Protein AF-A0A9E7THX6-F1 (afdb_monomer_lite)

Sequence (116 aa):
MVISEVPCPKCGKTGLYVETPSDNEVWVKCHECDLFIGMSDEDWHRIHNSPNLHEKIAKLYRTEYPGSVSGRSCRACKSEKDDLIFGICKSCLYKFLIVILVIMVIGSYAIWMAVL

Radius of gyration: 22.23 Å; chains: 1; bounding box: 52×25×64 Å

pLDDT: mean 79.93, std 9.94, range [52.88, 95.75]

Structure (mmCIF, N/CA/C/O backbone):
data_AF-A0A9E7THX6-F1
#
_entry.id   AF-A0A9E7THX6-F1
#
loop_
_atom_site.group_PDB
_atom_site.id
_atom_site.type_symbol
_atom_site.label_atom_id
_atom_site.label_alt_id
_atom_site.label_comp_id
_atom_site.label_asym_id
_atom_site.label_entity_id
_atom_site.label_seq_id
_atom_site.pdbx_PDB_ins_code
_atom_site.Cartn_x
_atom_site.Cartn_y
_atom_site.Cartn_z
_atom_site.occupancy
_atom_site.B_iso_or_equiv
_atom_site.auth_seq_id
_atom_site.auth_comp_id
_atom_site.auth_asym_id
_atom_site.auth_atom_id
_atom_site.pdbx_PDB_model_num
ATOM 1 N N . MET A 1 1 ? -22.470 -3.252 7.643 1.00 68.94 1 MET A N 1
ATOM 2 C CA . MET A 1 1 ? -22.824 -1.810 7.749 1.00 68.94 1 MET A CA 1
ATOM 3 C C . MET A 1 1 ? -21.877 -1.005 6.864 1.00 68.94 1 MET A C 1
ATOM 5 O O . MET A 1 1 ? -20.690 -1.283 6.915 1.00 68.94 1 MET A O 1
ATOM 9 N N . VAL A 1 2 ? -22.351 -0.076 6.024 1.00 72.81 2 VAL A N 1
ATOM 10 C CA . VAL A 1 2 ? -21.473 0.721 5.132 1.00 72.81 2 VAL A CA 1
ATOM 11 C C . VAL A 1 2 ? -21.181 2.078 5.773 1.00 72.81 2 VAL A C 1
ATOM 13 O O . VAL A 1 2 ? -22.106 2.775 6.179 1.00 72.81 2 VAL A O 1
ATOM 16 N N . ILE A 1 3 ? -19.903 2.445 5.863 1.00 74.94 3 ILE A N 1
ATOM 17 C CA . ILE A 1 3 ? -19.419 3.722 6.391 1.00 74.94 3 ILE A CA 1
ATOM 18 C C . ILE A 1 3 ? -19.065 4.619 5.202 1.00 74.94 3 ILE A C 1
ATOM 20 O O . ILE A 1 3 ? -17.925 4.670 4.734 1.00 74.94 3 ILE A O 1
ATOM 24 N N . SER A 1 4 ? -20.066 5.322 4.685 1.00 68.62 4 SER A N 1
ATOM 25 C CA . SER A 1 4 ? -19.902 6.198 3.517 1.00 68.62 4 SER A CA 1
ATOM 26 C C . SER A 1 4 ? -19.150 7.496 3.835 1.00 68.62 4 SER A C 1
ATOM 28 O O . SER A 1 4 ? -18.607 8.125 2.932 1.00 68.62 4 SER A O 1
ATOM 30 N N . GLU A 1 5 ? -19.109 7.892 5.109 1.00 70.69 5 GLU A N 1
ATOM 31 C CA . GLU A 1 5 ? -18.563 9.178 5.566 1.00 70.69 5 GLU A CA 1
ATOM 32 C C . GLU A 1 5 ? -17.041 9.166 5.768 1.00 70.69 5 GLU A C 1
ATOM 34 O O . GLU A 1 5 ? -16.419 10.222 5.857 1.00 70.69 5 GLU A O 1
ATOM 39 N N . VAL A 1 6 ? -16.421 7.982 5.826 1.00 75.75 6 VAL A N 1
ATOM 40 C CA . VAL A 1 6 ? -14.994 7.842 6.129 1.00 75.75 6 VAL A CA 1
ATOM 41 C C . VAL A 1 6 ? -14.235 7.423 4.866 1.00 75.75 6 VAL A C 1
ATOM 43 O O . VAL A 1 6 ? -14.516 6.356 4.312 1.00 75.75 6 VAL A O 1
ATOM 46 N N . PRO A 1 7 ? -13.264 8.225 4.390 1.00 80.31 7 PRO A N 1
ATOM 47 C CA . PRO A 1 7 ? -12.391 7.808 3.305 1.00 80.31 7 PRO A CA 1
ATOM 48 C C . PRO A 1 7 ? -11.454 6.691 3.773 1.00 80.31 7 PRO A C 1
ATOM 50 O O . PRO A 1 7 ? -10.975 6.666 4.908 1.00 80.31 7 PRO A O 1
ATOM 53 N N . CYS A 1 8 ? -11.184 5.750 2.878 1.00 81.56 8 CYS A N 1
ATOM 54 C CA . CYS A 1 8 ? -10.304 4.626 3.135 1.00 81.56 8 CYS A CA 1
ATOM 55 C C . CYS A 1 8 ? -8.867 5.111 3.401 1.00 81.56 8 CYS A C 1
ATOM 5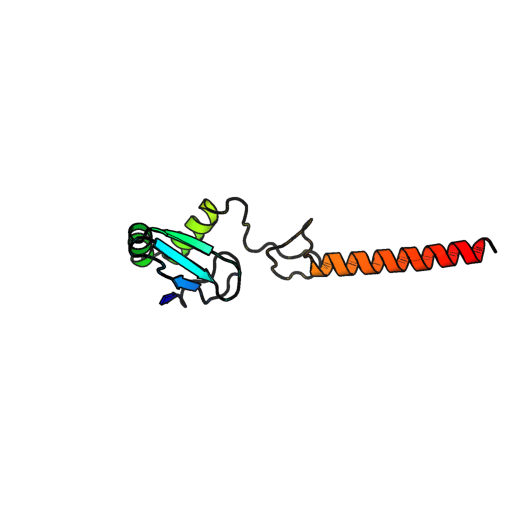7 O O . CYS A 1 8 ? -8.299 5.796 2.549 1.00 81.56 8 CYS A O 1
ATOM 59 N N . PRO A 1 9 ? -8.216 4.703 4.508 1.00 78.88 9 PRO A N 1
ATOM 60 C CA . PRO A 1 9 ? -6.857 5.145 4.825 1.00 78.88 9 PRO A CA 1
ATOM 61 C C . PRO A 1 9 ? -5.807 4.655 3.819 1.00 78.88 9 PRO A C 1
ATOM 63 O O . PRO A 1 9 ? -4.746 5.262 3.720 1.00 78.88 9 PRO A O 1
ATOM 66 N N . LYS A 1 10 ? -6.099 3.577 3.077 1.00 78.31 10 LYS A N 1
ATOM 67 C CA . LYS A 1 10 ? -5.231 3.020 2.030 1.00 78.31 10 LYS A CA 1
ATOM 68 C C . LYS A 1 10 ? -5.368 3.748 0.686 1.00 78.31 10 LYS A C 1
ATOM 70 O O . LYS A 1 10 ? -4.383 4.294 0.210 1.00 78.31 10 LYS A O 1
ATOM 75 N N . CYS A 1 11 ? -6.573 3.797 0.108 1.00 75.88 11 CYS A N 1
ATOM 76 C CA . CYS A 1 11 ? -6.809 4.320 -1.246 1.00 75.88 11 CYS A CA 1
ATOM 77 C C . CYS A 1 11 ? -7.511 5.692 -1.327 1.00 75.88 11 CYS A C 1
ATOM 79 O O . CYS A 1 11 ? -7.784 6.165 -2.428 1.00 75.88 11 CYS A O 1
ATOM 81 N N . GLY A 1 12 ? -7.892 6.302 -0.199 1.00 74.31 12 GLY A N 1
ATOM 82 C CA . GLY A 1 12 ? -8.545 7.618 -0.138 1.00 74.31 12 GLY A CA 1
ATOM 83 C C . GLY A 1 12 ? -10.001 7.677 -0.621 1.00 74.31 12 GLY A C 1
ATOM 84 O O . GLY A 1 12 ? -10.654 8.705 -0.457 1.00 74.31 12 GLY A O 1
ATOM 85 N N . LYS A 1 13 ? -10.541 6.595 -1.195 1.00 80.00 13 LYS A N 1
ATOM 86 C CA . LYS A 1 13 ? -11.931 6.522 -1.677 1.00 80.00 13 LYS A CA 1
ATOM 87 C C . LYS A 1 13 ? -12.923 6.255 -0.542 1.00 80.00 13 LYS A C 1
ATOM 89 O O . LYS A 1 13 ? -12.580 5.613 0.448 1.00 80.00 13 LYS A O 1
ATOM 94 N N . THR A 1 14 ? -14.162 6.714 -0.700 1.00 78.12 14 THR A N 1
ATOM 95 C CA . THR A 1 14 ? -15.282 6.378 0.193 1.00 78.12 14 THR A CA 1
ATOM 96 C C . THR A 1 14 ? -15.840 4.989 -0.136 1.00 78.12 14 THR A C 1
ATOM 98 O O . THR A 1 14 ? -15.665 4.492 -1.247 1.00 78.12 14 THR A O 1
ATOM 101 N N . GLY A 1 15 ? -16.485 4.337 0.837 1.00 79.56 15 GLY A N 1
ATOM 102 C CA . GLY A 1 15 ? -17.003 2.967 0.677 1.00 79.56 15 GLY A CA 1
ATOM 103 C C . GLY A 1 15 ? -16.299 1.928 1.552 1.00 79.56 15 GLY A C 1
ATOM 104 O O . GLY A 1 15 ? -16.081 0.790 1.126 1.00 79.56 15 GLY A O 1
ATOM 105 N N . LEU A 1 16 ? -15.920 2.320 2.771 1.00 83.62 16 LEU A N 1
ATOM 106 C CA . LEU A 1 16 ? -15.579 1.366 3.821 1.00 83.62 16 LEU A CA 1
ATOM 107 C C . LEU A 1 16 ? -16.849 0.635 4.260 1.00 83.62 16 LEU A C 1
ATOM 109 O O . LEU A 1 16 ? -17.917 1.235 4.363 1.00 83.62 16 LEU A O 1
ATOM 113 N N . TYR A 1 17 ? -16.743 -0.653 4.545 1.00 87.75 17 TYR A N 1
ATOM 114 C CA . TYR A 1 17 ? -17.835 -1.447 5.080 1.00 87.75 17 TYR A CA 1
ATOM 115 C C . TYR A 1 17 ? -17.349 -2.325 6.224 1.00 87.75 17 TYR A C 1
ATOM 117 O O . TYR A 1 17 ? -16.168 -2.646 6.344 1.00 87.75 17 TYR A O 1
ATOM 125 N N . VAL A 1 18 ? -18.296 -2.669 7.083 1.00 87.50 18 VAL A N 1
ATOM 126 C CA . VAL A 1 18 ? -18.088 -3.418 8.313 1.00 87.50 18 VAL A CA 1
ATOM 127 C C . VAL A 1 18 ? -18.830 -4.735 8.215 1.00 87.50 18 VAL A C 1
ATOM 129 O O . VAL A 1 18 ? -20.041 -4.744 7.951 1.00 87.50 18 VAL A O 1
ATOM 132 N N . GLU A 1 19 ? -18.100 -5.814 8.454 1.00 88.62 19 GLU A N 1
ATOM 133 C CA . GLU A 1 19 ? -18.601 -7.174 8.604 1.00 88.62 19 GLU A CA 1
ATOM 134 C C . GLU A 1 19 ? -18.372 -7.653 10.037 1.00 88.62 19 GLU A C 1
ATOM 136 O O . GLU A 1 19 ? -17.349 -7.356 10.643 1.00 88.62 19 GLU A O 1
ATOM 141 N N . THR A 1 20 ? -19.321 -8.413 10.569 1.00 85.69 20 THR A N 1
ATOM 142 C CA . THR A 1 20 ? -19.278 -8.997 11.915 1.00 85.69 20 THR A CA 1
ATOM 143 C C . THR A 1 20 ? -19.324 -10.520 11.770 1.00 85.69 20 THR A C 1
ATOM 145 O O . THR A 1 20 ? -20.417 -11.090 11.723 1.00 85.69 20 THR A O 1
ATOM 148 N N . PRO A 1 21 ? -18.178 -11.198 11.574 1.00 79.75 21 PRO A N 1
ATOM 149 C CA . PRO A 1 21 ? -18.140 -12.654 11.401 1.00 79.75 21 PRO A CA 1
ATOM 150 C C . PRO A 1 21 ? -18.517 -13.432 12.671 1.00 79.75 21 PRO A C 1
ATOM 152 O O . PRO A 1 21 ? -18.929 -14.585 12.567 1.00 79.75 21 PRO A O 1
ATOM 155 N N . SER A 1 22 ? -18.373 -12.829 13.854 1.00 83.44 22 SER A N 1
ATOM 156 C CA . SER A 1 22 ? -18.772 -13.413 15.138 1.00 83.44 22 SER A CA 1
ATOM 157 C C . SER A 1 22 ? -19.217 -12.328 16.121 1.00 83.44 22 SER A C 1
ATOM 159 O O . SER A 1 22 ? -19.017 -11.144 15.858 1.00 83.44 22 SER A O 1
ATOM 161 N N . ASP A 1 23 ? -19.766 -12.733 17.269 1.00 79.38 23 ASP A N 1
ATOM 162 C CA . ASP A 1 23 ? -20.234 -11.813 18.318 1.00 79.38 23 ASP A CA 1
ATOM 163 C C . ASP A 1 23 ? -19.109 -10.981 18.960 1.00 79.38 23 ASP A C 1
ATOM 165 O O . ASP A 1 23 ? -19.383 -9.973 19.599 1.00 79.38 23 ASP A O 1
ATOM 169 N N . ASN A 1 24 ? -17.845 -11.384 18.791 1.00 83.50 24 ASN A N 1
ATOM 170 C CA . ASN A 1 24 ? -16.694 -10.715 19.403 1.00 83.50 24 ASN A CA 1
ATOM 171 C C . ASN A 1 24 ? -15.743 -10.081 18.381 1.00 83.50 24 ASN A C 1
ATOM 173 O O . ASN A 1 24 ? -14.767 -9.446 18.783 1.00 83.50 24 ASN A O 1
ATOM 177 N N . GLU A 1 25 ? -15.979 -10.265 17.080 1.00 86.62 25 GLU A N 1
ATOM 178 C CA . GLU A 1 25 ? -15.063 -9.825 16.028 1.00 86.62 25 GLU A CA 1
ATOM 179 C C . GLU A 1 25 ? -15.760 -8.949 14.996 1.00 86.62 25 GLU A C 1
ATOM 181 O O . GLU A 1 25 ? -16.831 -9.270 14.479 1.00 86.62 25 GLU A O 1
ATOM 186 N N . VAL A 1 26 ? -15.076 -7.868 14.635 1.00 89.00 26 VAL A N 1
ATOM 187 C CA . VAL A 1 26 ? -15.521 -6.883 13.660 1.00 89.00 26 VAL A CA 1
ATOM 188 C C . VAL A 1 26 ? -14.413 -6.637 12.647 1.00 89.00 26 VAL A C 1
ATOM 190 O O . VAL A 1 26 ? -13.263 -6.373 12.996 1.00 89.00 26 VAL A O 1
ATOM 193 N N . TRP A 1 27 ? -14.759 -6.705 11.368 1.00 89.38 27 TRP A N 1
ATOM 194 C CA . TRP A 1 27 ? -13.848 -6.508 10.250 1.00 89.38 27 TRP A CA 1
ATOM 195 C C . TRP A 1 27 ? -14.239 -5.267 9.461 1.00 89.38 27 TRP A C 1
ATOM 197 O O . TRP A 1 27 ? -15.347 -5.173 8.936 1.00 89.38 27 TRP A O 1
ATOM 207 N N . VAL A 1 28 ? -13.302 -4.334 9.319 1.00 88.25 28 VAL A N 1
ATOM 208 C CA . VAL A 1 28 ? -13.450 -3.150 8.472 1.00 88.25 28 VAL A CA 1
ATOM 209 C C . VAL A 1 28 ? -12.696 -3.384 7.169 1.00 88.25 28 VAL A C 1
ATOM 211 O O . VAL A 1 28 ? -11.483 -3.604 7.160 1.00 88.25 28 VAL A O 1
ATOM 214 N N . LYS A 1 29 ? -13.423 -3.334 6.056 1.00 87.88 29 LYS A N 1
ATOM 215 C CA . LYS A 1 29 ? -12.923 -3.600 4.706 1.00 87.88 29 LYS A CA 1
ATOM 216 C C . LYS A 1 29 ? -13.266 -2.453 3.760 1.00 87.88 29 LYS A C 1
ATOM 218 O O . LYS A 1 29 ? -14.163 -1.657 4.028 1.00 87.88 29 LYS A O 1
ATOM 223 N N . CYS A 1 30 ? -12.557 -2.351 2.639 1.00 85.31 30 CYS A N 1
ATOM 224 C CA . CYS A 1 30 ? -12.870 -1.399 1.570 1.00 85.31 30 CYS A CA 1
ATOM 225 C C . CYS A 1 30 ? -13.373 -2.146 0.327 1.00 85.31 30 CYS A C 1
ATOM 227 O O . CYS A 1 30 ? -12.858 -3.209 0.001 1.00 85.31 30 CYS A O 1
ATOM 229 N N . HIS A 1 31 ? -14.371 -1.609 -0.383 1.00 81.62 31 HIS A N 1
ATOM 230 C CA . HIS A 1 31 ? -14.817 -2.198 -1.658 1.00 81.62 31 HIS A CA 1
ATOM 231 C C . HIS A 1 31 ? -13.812 -1.998 -2.800 1.00 81.62 31 HIS A C 1
ATOM 233 O O . HIS A 1 31 ? -13.745 -2.803 -3.723 1.00 81.62 31 HIS A O 1
ATOM 239 N N . GLU A 1 32 ? -13.040 -0.915 -2.741 1.00 77.31 32 GLU A N 1
ATOM 240 C CA . GLU A 1 32 ? -12.168 -0.465 -3.830 1.00 77.31 32 GLU A CA 1
ATOM 241 C C . GLU A 1 32 ? -10.726 -0.975 -3.707 1.00 77.31 32 GLU A C 1
ATOM 243 O O . GLU A 1 32 ? -9.962 -0.907 -4.669 1.00 77.31 32 GLU A O 1
ATOM 248 N N . CYS A 1 33 ? -10.323 -1.444 -2.525 1.00 77.31 33 CYS A N 1
ATOM 249 C CA . CYS A 1 33 ? -8.983 -1.968 -2.282 1.00 77.31 33 CYS A CA 1
ATOM 250 C C . CYS A 1 33 ? -9.013 -3.132 -1.289 1.00 77.31 33 CYS A C 1
ATOM 252 O O . CYS A 1 33 ? -9.981 -3.335 -0.566 1.00 77.31 33 CYS A O 1
ATOM 254 N N . ASP A 1 34 ? -7.910 -3.860 -1.208 1.00 80.62 34 ASP A N 1
ATOM 255 C CA . ASP A 1 34 ? -7.645 -4.962 -0.280 1.00 80.62 34 ASP A CA 1
ATOM 256 C C . ASP A 1 34 ? -7.335 -4.474 1.151 1.00 80.62 34 ASP A C 1
ATOM 258 O O . ASP A 1 34 ? -6.483 -5.030 1.841 1.00 80.62 34 ASP A O 1
ATOM 262 N N . LEU A 1 35 ? -7.978 -3.393 1.606 1.00 83.81 35 LEU A N 1
ATOM 263 C CA . LEU A 1 35 ? -7.906 -2.990 3.010 1.00 83.81 35 LEU A CA 1
ATOM 264 C C . LEU A 1 35 ? -8.661 -4.013 3.862 1.00 83.81 35 LEU A C 1
ATOM 266 O O . LEU A 1 35 ? -9.840 -4.273 3.619 1.00 83.81 35 LEU A O 1
ATOM 270 N N . PHE A 1 36 ? -7.998 -4.502 4.905 1.00 86.50 36 PHE A N 1
ATOM 271 C CA . PHE A 1 36 ? -8.591 -5.330 5.943 1.00 86.50 36 PHE A CA 1
ATOM 272 C C . PHE A 1 36 ? -8.049 -4.914 7.310 1.00 86.50 36 PHE A C 1
ATOM 274 O O . PHE A 1 36 ? -6.832 -4.859 7.499 1.00 86.50 36 PHE A O 1
ATOM 281 N N . ILE A 1 37 ? -8.951 -4.615 8.241 1.00 86.00 37 ILE A N 1
ATOM 282 C CA . ILE A 1 37 ? -8.636 -4.297 9.636 1.00 86.00 37 ILE A CA 1
ATOM 283 C C . ILE A 1 37 ? -9.565 -5.141 10.505 1.00 86.00 37 ILE A C 1
ATOM 285 O O . ILE A 1 37 ? -10.783 -4.951 10.463 1.00 86.00 37 ILE A O 1
ATOM 289 N N . GLY A 1 38 ? -8.999 -6.075 11.264 1.00 87.38 38 GLY A N 1
ATOM 290 C CA . GLY A 1 38 ? -9.742 -6.885 12.226 1.00 87.38 38 GLY A CA 1
ATOM 291 C C . GLY A 1 38 ? -9.630 -6.288 13.624 1.00 87.38 38 GLY A C 1
ATOM 292 O O . GLY A 1 38 ? -8.544 -5.916 14.056 1.00 87.38 38 GLY A O 1
ATOM 293 N N . MET A 1 39 ? -10.742 -6.181 14.345 1.00 87.56 39 MET A N 1
ATOM 294 C CA . MET A 1 39 ? -10.748 -5.737 15.739 1.00 87.56 39 MET A CA 1
ATOM 295 C C . MET A 1 39 ? -11.841 -6.432 16.546 1.00 87.56 39 MET A C 1
ATOM 297 O O . MET A 1 39 ? -12.723 -7.081 15.984 1.00 87.56 39 MET A O 1
ATOM 301 N N . SER A 1 40 ? -11.773 -6.296 17.869 1.00 87.88 40 SER A N 1
ATOM 302 C CA . SER A 1 40 ? -12.829 -6.781 18.753 1.00 87.88 40 SER A CA 1
ATOM 303 C C . SER A 1 40 ? -14.091 -5.918 18.647 1.00 87.88 40 SER A C 1
ATOM 305 O O . SER A 1 40 ? -14.021 -4.738 18.288 1.00 87.88 40 SER A O 1
ATOM 307 N N . ASP A 1 41 ? -15.243 -6.487 18.992 1.00 87.00 41 ASP A N 1
ATOM 308 C CA . ASP A 1 41 ? -16.511 -5.748 19.047 1.00 87.00 41 ASP A CA 1
ATOM 309 C C . ASP A 1 41 ? -16.475 -4.587 20.061 1.00 87.00 41 ASP A C 1
ATOM 311 O O . ASP A 1 41 ? -16.894 -3.464 19.763 1.00 87.00 41 ASP A O 1
ATOM 315 N N . GLU A 1 42 ? -15.836 -4.792 21.216 1.00 86.25 42 GLU A N 1
ATOM 316 C CA . GLU A 1 42 ? -15.617 -3.737 22.214 1.00 86.25 42 GLU A CA 1
ATOM 317 C C . GLU A 1 42 ? -14.787 -2.569 21.653 1.00 86.25 42 GLU A C 1
ATOM 319 O O . GLU A 1 42 ? -15.110 -1.389 21.855 1.00 86.25 42 GLU A O 1
ATOM 324 N N . ASP A 1 43 ? -13.716 -2.884 20.918 1.00 85.69 43 ASP A N 1
ATOM 325 C CA . ASP A 1 43 ? -12.883 -1.877 20.267 1.00 85.69 43 ASP A CA 1
ATOM 326 C C . ASP A 1 43 ? -13.660 -1.126 19.192 1.00 85.69 43 ASP A C 1
ATOM 328 O O . ASP A 1 43 ? -13.575 0.107 19.123 1.00 85.69 43 ASP A O 1
ATOM 332 N N . TRP A 1 44 ? -14.448 -1.849 18.395 1.00 86.94 44 TRP A N 1
ATOM 333 C CA . TRP A 1 44 ? -15.305 -1.267 17.376 1.00 86.94 44 TRP A CA 1
ATOM 334 C C . TRP A 1 44 ? -16.305 -0.287 17.988 1.00 86.94 44 TRP A C 1
ATOM 336 O O . TRP A 1 44 ? -16.362 0.867 17.561 1.00 86.94 44 TRP A O 1
ATOM 346 N N . HIS A 1 45 ? -17.017 -0.674 19.047 1.00 86.06 45 HIS A N 1
ATOM 347 C CA . HIS A 1 45 ? -17.960 0.203 19.741 1.00 86.06 45 HIS A CA 1
ATOM 348 C C . HIS A 1 45 ? -17.300 1.479 20.280 1.00 86.06 45 HIS A C 1
ATOM 350 O O . HIS A 1 45 ? -17.846 2.580 20.144 1.00 86.06 45 HIS A O 1
ATOM 356 N N . ARG A 1 46 ? -16.086 1.374 20.832 1.00 85.94 46 ARG A N 1
ATOM 357 C CA . ARG A 1 46 ? -15.303 2.525 21.318 1.00 85.94 46 ARG A CA 1
ATOM 358 C C . ARG A 1 46 ? -14.844 3.461 20.193 1.00 85.94 46 ARG A C 1
ATOM 360 O O . ARG A 1 46 ? -14.582 4.650 20.424 1.00 85.94 46 ARG A O 1
ATOM 367 N N . ILE A 1 47 ? -14.659 2.928 18.992 1.00 85.19 47 ILE A N 1
ATOM 368 C CA . ILE A 1 47 ? -14.194 3.676 17.825 1.00 85.19 47 ILE A CA 1
ATOM 369 C C . ILE A 1 47 ? -15.374 4.319 17.104 1.00 85.19 47 ILE A C 1
ATOM 371 O O . ILE A 1 47 ? 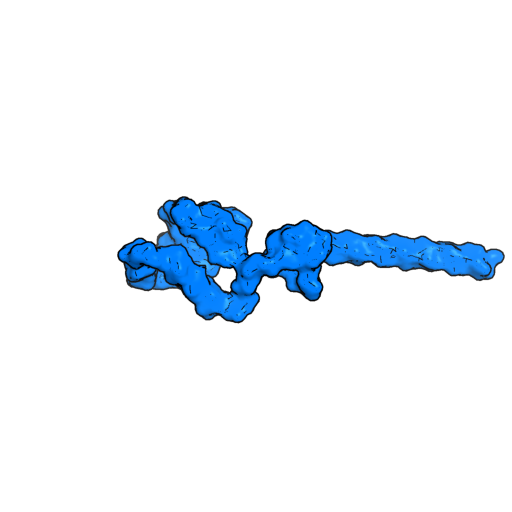-15.347 5.530 16.897 1.00 85.19 47 ILE A O 1
ATOM 375 N N . HIS A 1 48 ? -16.413 3.539 16.813 1.00 83.25 48 HIS A N 1
ATOM 376 C CA . HIS A 1 48 ? -17.640 3.963 16.149 1.00 83.25 48 HIS A CA 1
ATOM 377 C C . HIS A 1 48 ? -18.347 5.103 16.891 1.00 83.25 48 HIS A C 1
ATOM 379 O O . HIS A 1 48 ? -18.775 6.068 16.271 1.00 83.25 48 HIS A O 1
ATOM 385 N N . ASN A 1 49 ? -18.408 5.043 18.226 1.00 83.56 49 ASN A N 1
ATOM 386 C CA . ASN A 1 49 ? -19.052 6.084 19.037 1.00 83.56 49 ASN A CA 1
ATOM 387 C C . ASN A 1 49 ? -18.162 7.316 19.282 1.00 83.56 49 ASN A C 1
ATOM 389 O O . ASN A 1 49 ? -18.539 8.225 20.020 1.00 83.56 49 ASN A O 1
ATOM 393 N N . SER A 1 50 ? -16.954 7.351 18.717 1.00 80.62 50 SER A N 1
ATOM 394 C CA . SER A 1 50 ? -16.035 8.469 18.888 1.00 80.62 50 SER A CA 1
ATOM 395 C C . SER A 1 50 ? -16.287 9.547 17.830 1.00 80.62 50 SER A C 1
ATOM 397 O O . SER A 1 50 ? -16.439 9.212 16.659 1.00 80.62 50 SER A O 1
ATOM 399 N N . PRO A 1 51 ? -16.221 10.844 18.185 1.00 80.12 51 PRO A N 1
ATOM 400 C CA . PRO A 1 51 ? -16.374 11.930 17.211 1.00 80.12 51 PRO A CA 1
ATOM 401 C C . PRO A 1 51 ? -15.275 11.948 16.131 1.00 80.12 51 PRO A C 1
ATOM 403 O O . PRO A 1 51 ? -15.479 12.515 15.064 1.00 80.12 51 PRO A O 1
ATOM 406 N N . ASN A 1 52 ? -14.133 11.285 16.366 1.00 84.00 52 ASN A N 1
ATOM 407 C CA . ASN A 1 52 ? -12.989 11.253 15.447 1.00 84.00 52 ASN A CA 1
ATOM 408 C C . ASN A 1 52 ? -12.796 9.862 14.817 1.00 84.00 52 ASN A C 1
ATOM 410 O O . ASN A 1 52 ? -11.699 9.294 14.846 1.00 84.00 52 ASN A O 1
ATOM 414 N N . LEU A 1 53 ? -13.868 9.292 14.260 1.00 82.88 53 LEU A N 1
ATOM 415 C CA . LEU A 1 53 ? -13.865 7.953 13.658 1.00 82.88 53 LEU A CA 1
ATOM 416 C C . LEU A 1 53 ? -12.767 7.786 12.589 1.00 82.88 53 LEU A C 1
ATOM 418 O O . LEU A 1 53 ? -11.990 6.832 12.636 1.00 82.88 53 LEU A O 1
ATOM 422 N N . HIS A 1 54 ? -12.650 8.751 11.671 1.00 81.00 54 HIS A N 1
ATOM 423 C CA . HIS A 1 54 ? -11.650 8.734 10.598 1.00 81.00 54 HIS A CA 1
ATOM 424 C C . HIS A 1 54 ? -10.208 8.679 11.130 1.00 81.00 54 HIS A C 1
ATOM 426 O O . HIS A 1 54 ? -9.407 7.860 10.678 1.00 81.00 54 HIS A O 1
ATOM 432 N N . GLU A 1 55 ? -9.874 9.505 12.127 1.00 82.12 55 GLU A N 1
ATOM 433 C CA . GLU A 1 55 ? -8.526 9.526 12.708 1.00 82.12 55 GLU A CA 1
ATOM 434 C C . GLU A 1 55 ? -8.193 8.215 13.419 1.00 82.12 55 GLU A C 1
ATOM 436 O O . GLU A 1 55 ? -7.069 7.723 13.312 1.00 82.12 55 GLU A O 1
ATOM 441 N N . LYS A 1 56 ? -9.165 7.623 14.125 1.00 85.44 56 LYS A N 1
ATOM 442 C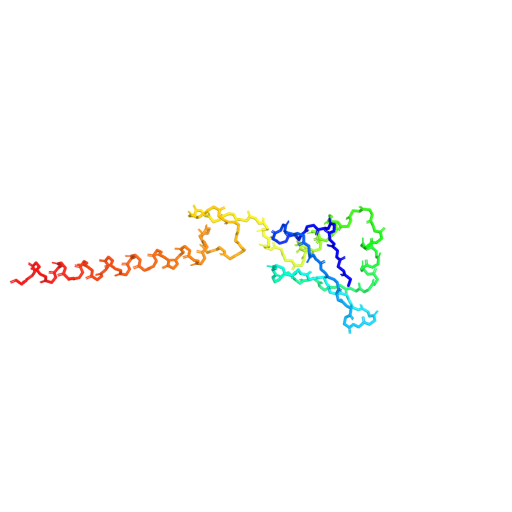 CA . LYS A 1 56 ? -8.965 6.347 14.820 1.00 85.44 56 LYS A CA 1
ATOM 443 C C . LYS A 1 56 ? -8.748 5.191 13.848 1.00 85.44 56 LYS A C 1
ATOM 445 O O . LYS A 1 56 ? -7.824 4.411 14.065 1.00 85.44 56 LYS A O 1
ATOM 450 N N . ILE A 1 57 ? -9.531 5.108 12.771 1.00 83.44 57 ILE A N 1
ATOM 451 C CA . ILE A 1 57 ? -9.358 4.076 11.736 1.00 83.44 57 ILE A CA 1
ATOM 452 C C . ILE A 1 57 ? -7.998 4.236 11.045 1.00 83.44 57 ILE A C 1
ATOM 454 O O . ILE A 1 57 ? -7.264 3.262 10.886 1.00 83.44 57 ILE A O 1
ATOM 458 N N . ALA A 1 58 ? -7.605 5.467 10.704 1.00 82.31 58 ALA A N 1
ATOM 459 C CA . ALA A 1 58 ? -6.288 5.735 10.131 1.00 82.31 58 ALA A CA 1
ATOM 460 C C . ALA A 1 58 ? -5.145 5.377 11.099 1.00 82.31 58 ALA A C 1
ATOM 462 O O . ALA A 1 58 ? -4.104 4.871 10.676 1.00 82.31 58 ALA A O 1
ATOM 463 N N . LYS A 1 59 ? -5.331 5.617 12.403 1.00 84.50 59 LYS A N 1
ATOM 464 C CA . LYS A 1 59 ? -4.362 5.245 13.439 1.00 84.50 59 LYS A CA 1
ATOM 465 C C . LYS A 1 59 ? -4.224 3.729 13.559 1.00 84.50 59 LYS A C 1
ATOM 467 O O . LYS A 1 59 ? -3.096 3.251 13.554 1.00 84.50 59 LYS A O 1
ATOM 472 N N . LEU A 1 60 ? -5.337 2.997 13.615 1.00 84.50 60 LEU A N 1
ATOM 473 C CA . LEU A 1 60 ? -5.331 1.532 13.640 1.00 84.50 60 LEU A CA 1
ATOM 474 C C . LEU A 1 60 ? -4.605 0.955 12.430 1.00 84.50 60 LEU A C 1
ATOM 476 O O . LEU A 1 60 ? -3.693 0.154 12.596 1.00 84.50 60 LEU A O 1
ATOM 480 N N . TYR A 1 61 ? -4.935 1.444 11.233 1.00 82.00 61 TYR A N 1
ATOM 481 C CA . TYR A 1 61 ? -4.280 1.012 10.005 1.00 82.00 61 TYR A CA 1
ATOM 482 C C . TYR A 1 61 ? -2.757 1.196 10.063 1.00 82.00 61 TYR A C 1
ATOM 484 O O . TYR A 1 61 ? -2.004 0.290 9.719 1.00 82.00 61 TYR A O 1
ATOM 492 N N . ARG A 1 62 ? -2.277 2.342 10.561 1.00 78.94 62 ARG A N 1
ATOM 493 C CA . ARG A 1 62 ? -0.833 2.581 10.733 1.00 78.94 62 ARG A CA 1
ATOM 494 C C . ARG A 1 62 ? -0.194 1.672 11.780 1.00 78.94 62 ARG A C 1
ATOM 496 O O . ARG A 1 62 ? 0.969 1.314 11.622 1.00 78.94 62 ARG A O 1
ATOM 503 N N . THR A 1 63 ? -0.913 1.348 12.854 1.00 82.31 63 THR A N 1
ATOM 504 C CA . THR A 1 63 ? -0.424 0.450 13.907 1.00 82.31 63 THR A CA 1
ATOM 505 C C . THR A 1 63 ? -0.306 -0.985 13.402 1.00 82.31 63 THR A C 1
ATOM 507 O O . THR A 1 63 ? 0.702 -1.633 13.665 1.00 82.31 63 THR A O 1
ATOM 510 N N . GLU A 1 64 ? -1.299 -1.463 12.657 1.00 78.50 64 GLU A N 1
ATOM 511 C CA . GLU A 1 64 ? -1.341 -2.832 12.140 1.00 78.50 64 GLU A CA 1
ATOM 512 C C . GLU A 1 64 ? -0.428 -3.020 10.913 1.00 78.50 64 GLU A C 1
ATOM 514 O O . GLU A 1 64 ? 0.176 -4.075 10.73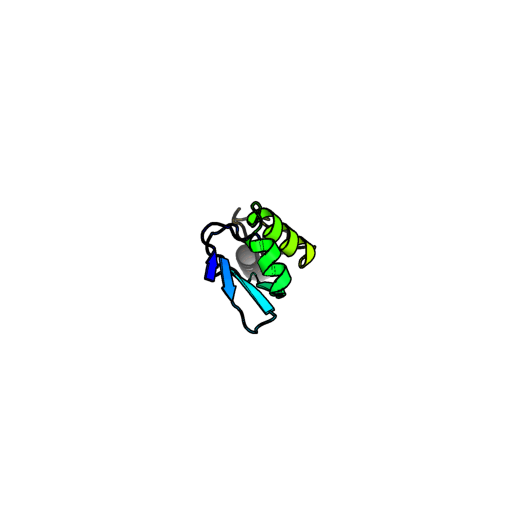6 1.00 78.50 64 GLU A O 1
ATOM 519 N N . TYR A 1 65 ? -0.229 -1.961 10.117 1.00 73.88 65 TYR A N 1
ATOM 520 C CA . TYR A 1 65 ? 0.610 -1.967 8.916 1.00 73.88 65 TYR A CA 1
ATOM 521 C C . TYR A 1 65 ? 1.697 -0.872 8.962 1.00 73.88 65 TYR A C 1
ATOM 523 O O . TYR A 1 65 ? 1.605 0.118 8.221 1.00 73.88 65 TYR A O 1
ATOM 531 N N . PRO A 1 66 ? 2.784 -1.048 9.745 1.00 61.50 66 PRO A N 1
ATOM 532 C CA . PRO A 1 66 ? 3.804 -0.016 10.001 1.00 61.50 66 PRO A CA 1
ATOM 533 C C . PRO A 1 66 ? 4.658 0.415 8.787 1.00 61.50 66 PRO A C 1
ATOM 535 O O . PRO A 1 66 ? 5.545 1.254 8.923 1.00 61.50 66 PRO A O 1
ATOM 538 N N . GLY A 1 67 ? 4.400 -0.115 7.587 1.00 57.12 67 GLY A N 1
ATOM 539 C CA . GLY A 1 67 ? 5.051 0.283 6.329 1.00 57.12 67 GLY A CA 1
ATOM 540 C C . GLY A 1 67 ? 4.096 0.805 5.253 1.00 57.12 67 GLY A C 1
ATOM 541 O O . GLY A 1 67 ? 4.540 1.149 4.156 1.00 57.12 67 GLY A O 1
ATOM 542 N N . SER A 1 68 ? 2.794 0.865 5.541 1.00 57.31 68 SER A N 1
ATOM 543 C CA . SER A 1 68 ? 1.771 1.294 4.590 1.00 57.31 68 SER A CA 1
ATOM 544 C C . SER A 1 68 ? 1.725 2.823 4.491 1.00 57.31 68 SER A C 1
ATOM 546 O O . SER A 1 68 ? 0.889 3.517 5.064 1.00 57.31 68 SER A O 1
ATOM 548 N N . VAL A 1 69 ? 2.688 3.387 3.764 1.00 52.88 69 VAL A N 1
ATOM 549 C CA . VAL A 1 69 ? 2.617 4.790 3.353 1.00 52.88 69 VAL A CA 1
ATOM 550 C C . VAL A 1 69 ? 1.519 4.891 2.301 1.00 52.88 69 VAL A C 1
ATOM 552 O O . VAL A 1 69 ? 1.757 4.608 1.126 1.00 52.88 69 VAL A O 1
ATOM 555 N N . SER A 1 70 ? 0.316 5.259 2.738 1.00 54.59 70 SER A N 1
ATOM 556 C CA . SER A 1 70 ? -0.757 5.662 1.841 1.00 54.59 70 SER A CA 1
ATOM 557 C C . SER A 1 70 ? -0.267 6.797 0.942 1.00 54.59 70 SER A C 1
ATOM 559 O O . SER A 1 70 ? 0.407 7.728 1.390 1.00 54.59 70 SER A O 1
ATOM 561 N N . GLY A 1 71 ? -0.542 6.677 -0.354 1.00 53.50 71 GLY A N 1
ATOM 562 C CA . GLY A 1 71 ? -0.318 7.768 -1.293 1.00 53.50 71 GLY A CA 1
ATOM 563 C C . GLY A 1 71 ? 1.103 7.954 -1.823 1.00 53.50 71 GLY A C 1
ATOM 564 O O . GLY A 1 71 ? 1.493 9.082 -2.133 1.00 53.50 71 GLY A O 1
ATOM 565 N N . ARG A 1 72 ? 1.909 6.897 -2.004 1.00 54.88 72 ARG A N 1
ATOM 566 C CA . ARG A 1 72 ? 3.070 7.049 -2.900 1.00 54.88 72 ARG A CA 1
ATOM 567 C C . ARG A 1 72 ? 2.570 7.131 -4.349 1.00 54.88 72 ARG A C 1
ATOM 569 O O . ARG A 1 72 ? 1.903 6.237 -4.864 1.00 54.88 72 ARG A O 1
ATOM 576 N N . SER A 1 73 ? 2.883 8.238 -5.014 1.00 62.06 73 SER A N 1
ATOM 577 C CA . SER A 1 73 ? 2.600 8.418 -6.437 1.00 62.06 73 SER A CA 1
ATOM 578 C C . SER A 1 73 ? 3.674 7.722 -7.272 1.00 62.06 73 SER A C 1
ATOM 580 O O . SER A 1 73 ? 4.871 7.795 -6.987 1.00 62.06 73 SER A O 1
ATOM 582 N N . CYS A 1 74 ? 3.255 7.018 -8.323 1.00 70.81 74 CYS A N 1
ATOM 583 C CA . CYS A 1 74 ? 4.187 6.427 -9.276 1.00 70.81 74 CYS A CA 1
ATOM 584 C C . CYS A 1 74 ? 5.000 7.525 -9.968 1.00 70.81 74 CYS A C 1
ATOM 586 O O . CYS A 1 74 ? 4.432 8.432 -10.573 1.00 70.81 74 CYS A O 1
ATOM 588 N N . ARG A 1 75 ? 6.333 7.416 -9.976 1.00 72.31 75 ARG A N 1
ATOM 589 C CA . ARG A 1 75 ? 7.210 8.419 -10.604 1.00 72.31 75 ARG A CA 1
ATOM 590 C C . ARG A 1 75 ? 7.004 8.539 -12.120 1.00 72.31 75 ARG A C 1
ATOM 592 O O . ARG A 1 75 ? 7.257 9.597 -12.684 1.00 72.31 75 ARG A O 1
ATOM 599 N N . ALA A 1 76 ? 6.535 7.470 -12.766 1.00 73.81 76 ALA A N 1
ATOM 600 C CA . ALA A 1 76 ? 6.337 7.417 -14.213 1.00 73.81 76 ALA A CA 1
ATOM 601 C C . ALA A 1 76 ? 4.944 7.897 -14.655 1.00 73.81 76 ALA A C 1
ATOM 603 O O . ALA A 1 76 ? 4.839 8.654 -15.613 1.00 73.81 76 ALA A O 1
ATOM 604 N N . CYS A 1 77 ? 3.874 7.473 -13.973 1.00 74.25 77 CYS A N 1
ATOM 605 C CA . CYS A 1 77 ? 2.501 7.809 -14.373 1.00 74.25 77 CYS A CA 1
ATOM 606 C C . CYS A 1 77 ? 1.781 8.778 -13.429 1.00 74.25 77 CYS A C 1
ATOM 608 O O . CYS A 1 77 ? 0.627 9.100 -13.685 1.00 74.25 77 CYS A O 1
ATOM 610 N N . LYS A 1 78 ? 2.423 9.208 -12.333 1.00 71.25 78 LYS A N 1
ATOM 611 C CA . LYS A 1 78 ? 1.856 10.045 -11.256 1.00 71.25 78 LYS A CA 1
ATOM 612 C C . LYS A 1 78 ? 0.562 9.517 -10.619 1.00 71.25 78 LYS A C 1
ATOM 614 O O . LYS A 1 78 ? -0.003 10.182 -9.763 1.00 71.25 78 LYS A O 1
ATOM 619 N N . SER A 1 79 ? 0.124 8.313 -10.983 1.00 66.75 79 SER A N 1
ATOM 620 C CA . SER A 1 79 ? -1.022 7.642 -10.378 1.00 66.75 79 SER A CA 1
ATOM 621 C C . SER A 1 79 ? -0.659 7.129 -8.992 1.00 66.75 79 SER A C 1
ATOM 623 O O . SER A 1 79 ? 0.423 6.566 -8.796 1.00 66.75 79 SER A O 1
ATOM 625 N N . GLU A 1 80 ? -1.599 7.268 -8.068 1.00 62.03 80 GLU A N 1
ATOM 626 C CA . GLU A 1 80 ? -1.553 6.655 -6.745 1.00 62.03 80 GLU A CA 1
ATOM 627 C C . GLU A 1 80 ? -1.681 5.133 -6.889 1.00 62.03 80 GLU A C 1
ATOM 629 O O . GLU A 1 80 ? -2.589 4.638 -7.567 1.00 62.03 80 GLU A O 1
ATOM 634 N N . LYS A 1 81 ? -0.692 4.394 -6.378 1.00 65.81 81 LYS A N 1
ATOM 635 C CA . LYS A 1 81 ? -0.596 2.933 -6.492 1.00 65.81 81 LYS A CA 1
ATOM 636 C C . LYS A 1 81 ? 0.080 2.395 -5.233 1.00 65.81 81 LYS A C 1
ATOM 638 O O . LYS A 1 81 ? 1.181 2.829 -4.913 1.00 65.81 81 LYS A O 1
ATOM 643 N N . ASP A 1 82 ? -0.534 1.403 -4.601 1.00 56.25 82 ASP A N 1
ATOM 644 C CA . ASP A 1 82 ? -0.005 0.789 -3.373 1.00 56.25 82 ASP A CA 1
ATOM 645 C C . ASP A 1 82 ? 1.219 -0.110 -3.642 1.00 56.25 82 ASP A C 1
ATOM 647 O O . ASP A 1 82 ? 2.123 -0.224 -2.818 1.00 56.25 82 ASP A O 1
ATOM 651 N N . ASP A 1 83 ? 1.300 -0.678 -4.849 1.00 63.78 83 ASP A N 1
ATOM 652 C CA . ASP A 1 83 ? 2.401 -1.532 -5.304 1.00 63.78 83 ASP A CA 1
ATOM 653 C C . ASP A 1 83 ? 3.444 -0.742 -6.111 1.00 63.78 83 ASP A C 1
ATOM 655 O O . ASP A 1 83 ? 3.354 -0.613 -7.343 1.00 63.78 83 ASP A O 1
ATOM 659 N N . LEU A 1 84 ? 4.469 -0.234 -5.424 1.00 65.06 84 LEU A N 1
ATOM 660 C CA . LEU A 1 84 ? 5.588 0.485 -6.036 1.00 65.06 84 LEU A CA 1
ATOM 661 C C . LEU A 1 84 ? 6.908 -0.234 -5.775 1.00 65.06 84 LEU A C 1
ATOM 663 O O . LEU A 1 84 ? 7.381 -0.311 -4.645 1.00 65.06 84 LEU A O 1
ATOM 667 N N . ILE A 1 85 ? 7.548 -0.686 -6.850 1.00 67.44 85 ILE A N 1
ATOM 668 C CA . ILE A 1 85 ? 8.905 -1.234 -6.826 1.00 67.44 85 ILE A CA 1
ATOM 669 C C . ILE A 1 85 ? 9.832 -0.119 -7.320 1.00 67.44 85 ILE A C 1
ATOM 671 O O . ILE A 1 85 ? 9.628 0.413 -8.410 1.00 67.44 85 ILE A O 1
ATOM 675 N N . PHE A 1 86 ? 10.795 0.311 -6.494 1.00 70.25 86 PHE A N 1
ATOM 676 C CA . PHE A 1 86 ? 11.654 1.481 -6.770 1.00 70.25 86 PHE A CA 1
ATOM 677 C C . PHE A 1 86 ? 10.875 2.773 -7.131 1.00 70.25 86 PHE A C 1
ATOM 679 O O . PHE A 1 86 ? 11.334 3.599 -7.918 1.00 70.25 86 PHE A O 1
ATOM 686 N N . GLY A 1 87 ? 9.672 2.966 -6.572 1.00 69.31 87 GLY A N 1
ATOM 687 C CA . GLY A 1 87 ? 8.835 4.144 -6.860 1.00 69.31 87 GLY A CA 1
ATOM 688 C C . GLY A 1 87 ? 8.153 4.128 -8.238 1.00 69.31 87 GLY A C 1
ATOM 689 O O . GLY A 1 87 ? 7.594 5.144 -8.658 1.00 69.31 87 GLY A O 1
ATOM 690 N N . ILE A 1 88 ? 8.173 2.992 -8.941 1.00 77.25 88 ILE A N 1
ATOM 691 C CA . ILE A 1 88 ? 7.496 2.772 -10.224 1.00 77.25 88 ILE A CA 1
ATOM 692 C C . ILE A 1 88 ? 6.444 1.673 -10.037 1.00 77.25 88 ILE A C 1
ATOM 694 O O . ILE A 1 88 ? 6.688 0.657 -9.387 1.00 77.25 88 ILE A O 1
ATOM 698 N N . CYS A 1 89 ? 5.241 1.879 -10.576 1.00 80.56 89 CYS A N 1
ATOM 699 C CA . CYS A 1 89 ? 4.169 0.895 -10.456 1.00 80.56 89 CYS A CA 1
ATOM 700 C C . CYS A 1 89 ? 4.421 -0.305 -11.382 1.00 80.56 89 CYS A C 1
ATOM 702 O O . CYS A 1 89 ? 5.022 -0.155 -12.450 1.00 80.56 89 CYS A O 1
ATOM 704 N N . LYS A 1 90 ? 3.908 -1.488 -11.018 1.00 79.31 90 LYS A N 1
ATOM 705 C CA . LYS A 1 90 ? 4.080 -2.735 -11.797 1.00 79.31 90 LYS A CA 1
ATOM 706 C C . LYS A 1 90 ? 3.738 -2.576 -13.286 1.00 79.31 90 LYS A C 1
ATOM 708 O O . LYS A 1 90 ? 4.463 -3.068 -14.144 1.00 79.31 90 LYS A O 1
ATOM 713 N N . SER A 1 91 ? 2.676 -1.830 -13.601 1.00 78.81 91 SER A N 1
ATOM 714 C CA . SER A 1 91 ? 2.258 -1.573 -14.988 1.00 78.81 91 SER A CA 1
ATOM 715 C C . SER A 1 91 ? 3.297 -0.766 -15.780 1.00 78.81 91 SER A C 1
ATOM 717 O O . SER A 1 91 ? 3.608 -1.109 -16.920 1.00 78.81 91 SER A O 1
ATOM 719 N N . CYS A 1 92 ? 3.884 0.274 -15.178 1.00 82.88 92 CYS A N 1
ATOM 720 C CA . CYS A 1 92 ? 4.959 1.040 -15.807 1.00 82.88 92 CYS A CA 1
ATOM 721 C C . CYS A 1 92 ? 6.245 0.217 -15.926 1.00 82.88 92 CYS A C 1
ATOM 723 O O . CYS A 1 92 ? 6.882 0.251 -16.974 1.00 82.88 92 CYS A O 1
ATOM 725 N N . LEU A 1 93 ? 6.602 -0.552 -14.893 1.00 84.62 93 LEU A N 1
ATOM 726 C CA . LEU A 1 93 ? 7.780 -1.422 -14.909 1.00 84.62 93 LEU A CA 1
ATOM 727 C C . LEU A 1 93 ? 7.712 -2.437 -16.059 1.00 84.62 93 LEU A C 1
ATOM 729 O O . LEU A 1 93 ? 8.679 -2.599 -16.796 1.00 84.62 93 LEU A O 1
ATOM 733 N N . TYR A 1 94 ? 6.551 -3.062 -16.264 1.00 85.62 94 TYR A N 1
ATOM 734 C CA . TYR A 1 94 ? 6.345 -4.014 -17.353 1.00 85.6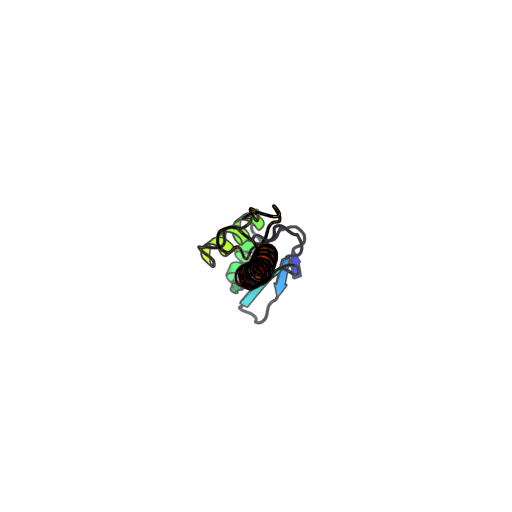2 94 TYR A CA 1
ATOM 735 C C . TYR A 1 94 ? 6.525 -3.371 -18.737 1.00 85.62 94 TYR A C 1
ATOM 737 O O . TYR A 1 94 ? 7.179 -3.947 -19.604 1.00 85.62 94 TYR A O 1
ATOM 745 N N . LYS A 1 95 ? 6.034 -2.138 -18.933 1.00 87.31 95 LYS A N 1
ATOM 746 C CA . LYS A 1 95 ? 6.278 -1.381 -20.174 1.00 87.31 95 LYS A CA 1
ATOM 747 C C . LYS A 1 95 ? 7.769 -1.136 -20.411 1.00 87.31 95 LYS A C 1
ATOM 749 O O . LYS A 1 95 ? 8.233 -1.329 -21.530 1.00 87.31 95 LYS A O 1
ATOM 754 N N . PHE A 1 96 ? 8.521 -0.752 -19.377 1.00 88.62 96 PHE A N 1
ATOM 755 C CA . PHE A 1 96 ? 9.971 -0.573 -19.496 1.00 88.62 96 PHE A CA 1
ATOM 756 C C . PHE A 1 96 ? 10.685 -1.878 -19.855 1.00 88.62 96 PHE A C 1
ATOM 758 O O . PHE A 1 96 ? 11.529 -1.874 -20.747 1.00 88.62 96 PHE A O 1
ATOM 765 N N . LEU A 1 97 ? 10.319 -2.995 -19.222 1.00 89.56 97 LEU A N 1
ATOM 766 C CA . LEU A 1 97 ? 10.896 -4.306 -19.528 1.00 89.56 97 LEU A CA 1
ATOM 767 C C . LEU A 1 97 ? 10.655 -4.719 -20.986 1.00 89.56 97 LEU A C 1
ATOM 769 O O . LEU A 1 97 ? 11.584 -5.186 -21.639 1.00 89.56 97 LEU A O 1
ATOM 773 N N . ILE A 1 98 ? 9.449 -4.491 -21.518 1.00 92.19 98 ILE A N 1
ATOM 774 C CA . ILE A 1 98 ? 9.149 -4.754 -22.934 1.00 92.19 98 ILE A CA 1
ATOM 775 C C . ILE A 1 98 ? 10.042 -3.909 -23.844 1.00 92.19 98 ILE A C 1
ATOM 777 O O . ILE A 1 98 ? 10.624 -4.435 -24.788 1.00 92.19 98 ILE A O 1
ATOM 781 N N . VAL A 1 99 ? 10.176 -2.610 -23.562 1.00 92.12 99 VAL A N 1
ATOM 782 C CA . VAL A 1 99 ? 11.009 -1.710 -24.375 1.00 92.12 99 VAL A CA 1
ATOM 783 C C . VAL 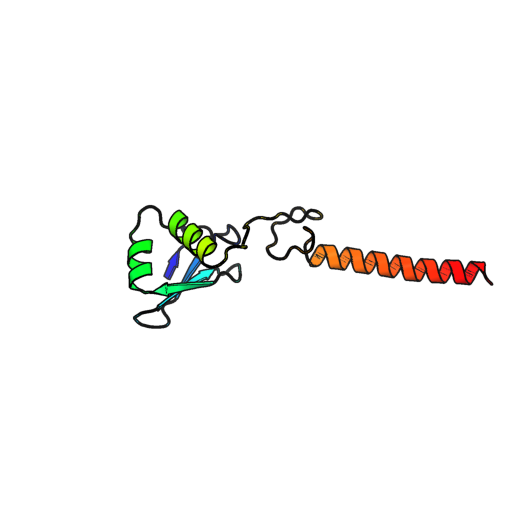A 1 99 ? 12.472 -2.159 -24.365 1.00 92.12 99 VAL A C 1
ATOM 785 O O . VAL A 1 99 ? 13.092 -2.222 -25.424 1.00 92.12 99 VAL A O 1
ATOM 788 N N . ILE A 1 100 ? 13.012 -2.529 -23.200 1.00 93.06 100 ILE A N 1
ATOM 789 C CA . ILE A 1 100 ? 14.382 -3.053 -23.080 1.00 93.06 100 ILE A CA 1
ATOM 790 C C . ILE A 1 100 ? 14.547 -4.329 -23.914 1.00 93.06 100 ILE A C 1
ATOM 792 O O . ILE A 1 100 ? 15.523 -4.450 -24.650 1.00 93.06 100 ILE A O 1
ATOM 796 N N . LEU A 1 101 ? 13.584 -5.251 -23.851 1.00 94.06 101 LEU A N 1
ATOM 797 C CA . LEU A 1 101 ? 13.620 -6.496 -24.619 1.00 94.06 101 LEU A CA 1
ATOM 798 C C . LEU A 1 101 ? 13.635 -6.219 -26.128 1.00 94.06 101 LEU A C 1
ATOM 800 O O . LEU A 1 101 ? 14.468 -6.771 -26.843 1.00 94.06 101 LEU A O 1
ATOM 804 N N . VAL A 1 102 ? 12.776 -5.318 -26.610 1.00 95.75 102 VAL A N 1
ATOM 805 C CA . VAL A 1 102 ? 12.749 -4.919 -28.026 1.00 95.75 102 VAL A CA 1
ATOM 806 C C . VAL A 1 102 ? 14.093 -4.328 -28.460 1.00 95.75 102 VAL A C 1
ATOM 808 O O . VAL A 1 102 ? 14.607 -4.700 -29.512 1.00 95.75 102 VAL A O 1
ATOM 811 N N . ILE A 1 103 ? 14.705 -3.467 -27.640 1.00 94.62 103 ILE A N 1
ATOM 812 C CA . ILE A 1 103 ? 16.030 -2.897 -27.926 1.00 94.62 103 ILE A CA 1
ATOM 813 C C . ILE A 1 103 ? 17.098 -3.994 -28.000 1.00 94.62 103 ILE A C 1
ATOM 815 O O . ILE A 1 103 ? 17.927 -3.965 -28.906 1.00 94.62 103 ILE A O 1
ATOM 819 N N . MET A 1 104 ? 17.069 -4.979 -27.097 1.00 92.94 104 MET A N 1
ATOM 820 C CA . MET A 1 104 ? 18.010 -6.105 -27.133 1.00 92.94 104 MET A CA 1
ATOM 821 C C . MET A 1 104 ? 17.875 -6.932 -28.415 1.00 92.94 104 MET A C 1
ATOM 823 O O . MET A 1 104 ? 18.890 -7.320 -28.988 1.00 92.94 104 MET A O 1
ATOM 827 N N . VAL A 1 105 ? 16.648 -7.167 -28.890 1.00 94.81 105 VAL A N 1
ATOM 828 C CA . VAL A 1 105 ? 16.387 -7.916 -30.131 1.00 94.81 105 VAL A CA 1
ATOM 829 C C . VAL A 1 105 ? 16.834 -7.134 -31.369 1.00 94.81 105 VAL A C 1
ATOM 831 O O . VAL A 1 105 ? 17.462 -7.692 -32.264 1.00 94.81 105 VAL A O 1
ATOM 834 N N . ILE A 1 106 ? 16.553 -5.831 -31.430 1.00 93.19 106 ILE A N 1
ATOM 835 C CA . ILE A 1 106 ? 16.997 -4.990 -32.552 1.00 93.19 106 ILE A CA 1
ATOM 836 C C . ILE A 1 106 ? 18.524 -4.862 -32.550 1.00 93.19 106 ILE A C 1
ATOM 838 O O . ILE A 1 106 ? 19.154 -4.954 -33.600 1.00 93.19 106 ILE A O 1
ATOM 842 N N . GLY A 1 107 ? 19.126 -4.681 -31.372 1.00 91.62 107 GLY A N 1
ATOM 843 C CA . GLY A 1 107 ? 20.572 -4.593 -31.212 1.00 91.62 107 GLY A CA 1
ATOM 844 C C . GLY A 1 107 ? 21.281 -5.877 -31.635 1.00 91.62 107 GLY A C 1
ATOM 845 O O . GLY A 1 107 ? 22.262 -5.809 -32.370 1.00 91.62 107 GLY A O 1
ATOM 846 N N . SER A 1 108 ? 20.765 -7.047 -31.243 1.00 90.88 108 SER A N 1
ATOM 847 C CA . SER A 1 108 ? 21.339 -8.326 -31.672 1.00 90.88 108 SER A CA 1
ATOM 848 C C . SER A 1 108 ? 21.225 -8.524 -33.183 1.00 90.88 108 SER A C 1
ATOM 850 O O . SER A 1 108 ? 22.193 -8.957 -33.805 1.00 90.88 108 SER A O 1
ATOM 852 N N . TYR A 1 109 ? 20.102 -8.129 -33.790 1.00 92.00 109 TYR A N 1
ATOM 853 C CA . TYR A 1 109 ? 19.928 -8.159 -35.242 1.00 92.00 109 TYR A CA 1
ATOM 854 C C . TYR A 1 109 ? 20.900 -7.218 -35.969 1.00 92.00 109 TYR A C 1
ATOM 856 O O . TYR A 1 109 ? 21.525 -7.614 -36.949 1.00 92.00 109 TYR A O 1
ATOM 864 N N . ALA A 1 110 ? 21.080 -5.989 -35.477 1.00 88.62 110 ALA A N 1
ATOM 865 C CA . ALA A 1 110 ? 21.998 -5.018 -36.069 1.00 88.62 110 ALA A CA 1
ATOM 866 C C . ALA A 1 110 ? 23.463 -5.473 -35.986 1.00 88.62 110 ALA A C 1
ATOM 868 O O . ALA A 1 110 ? 24.200 -5.339 -36.959 1.00 88.62 110 ALA A O 1
ATOM 869 N N . ILE A 1 111 ? 23.876 -6.046 -34.850 1.00 90.69 111 ILE A N 1
ATOM 870 C CA . ILE A 1 111 ? 25.216 -6.630 -34.691 1.00 90.69 111 ILE A CA 1
ATOM 871 C C . ILE A 1 111 ? 25.395 -7.797 -35.661 1.00 90.69 111 ILE A C 1
ATOM 873 O O . ILE A 1 111 ? 26.422 -7.888 -36.323 1.00 90.69 111 ILE A O 1
ATOM 877 N N . TRP A 1 112 ? 24.390 -8.666 -35.776 1.00 87.94 112 TRP A N 1
ATOM 878 C CA . TRP A 1 112 ? 24.445 -9.802 -36.688 1.00 87.94 112 TRP A CA 1
ATOM 879 C C . TRP A 1 112 ? 24.603 -9.357 -38.149 1.00 87.94 112 TRP A C 1
ATOM 881 O O . TRP A 1 112 ? 25.467 -9.873 -38.847 1.00 87.94 112 TRP A O 1
ATOM 891 N N . MET A 1 113 ? 23.856 -8.334 -38.574 1.00 84.75 113 MET A N 1
ATOM 892 C CA . MET A 1 113 ? 23.973 -7.735 -39.911 1.00 84.75 113 MET A CA 1
ATOM 893 C C . MET A 1 113 ? 25.286 -6.979 -40.150 1.00 84.75 113 MET A C 1
ATOM 895 O O . MET A 1 113 ? 25.647 -6.769 -41.298 1.00 84.75 113 MET A O 1
ATOM 899 N N . ALA A 1 114 ? 25.980 -6.528 -39.104 1.00 78.25 114 ALA A N 1
ATOM 900 C CA . ALA A 1 114 ? 27.267 -5.843 -39.236 1.00 78.25 114 ALA A CA 1
ATOM 901 C C . ALA A 1 114 ? 28.461 -6.810 -39.318 1.00 78.25 114 ALA A C 1
ATOM 903 O O . ALA A 1 114 ? 29.539 -6.419 -39.760 1.00 78.25 114 ALA A O 1
ATOM 904 N N . VAL A 1 115 ? 28.289 -8.047 -38.842 1.00 81.44 115 VAL A N 1
ATOM 905 C CA . VAL A 1 115 ? 29.313 -9.105 -38.875 1.00 81.44 115 VAL A CA 1
ATOM 906 C C . VAL A 1 115 ? 29.274 -9.900 -40.189 1.00 81.44 115 VAL A C 1
ATOM 908 O O . VAL A 1 115 ? 30.270 -10.537 -40.534 1.00 81.44 115 VAL A O 1
ATOM 911 N N . LEU A 1 116 ? 28.142 -9.873 -40.898 1.00 68.88 116 LEU A N 1
ATOM 912 C CA . LEU A 1 116 ? 27.879 -10.599 -42.145 1.00 68.88 116 LEU A CA 1
ATOM 913 C C . LEU A 1 116 ? 28.210 -9.735 -43.370 1.00 68.88 116 LEU A C 1
ATOM 915 O O . LEU A 1 116 ? 28.816 -10.288 -44.314 1.00 68.88 116 LEU A O 1
#

Secondary structure (DSSP, 8-state):
-EETTS--TTT--S-EEEEEEETTEEEEEESSS--EEEEEHHHHHHHHTSTTHHHHHHHHHHHH-TT--TTPBPTTT--B-S-EETTEEHHHHHHHHHHHHHHHHHHHHHHHHHH-

Organism: NCBI:txid33865

Foldseek 3Di:
DWDQPAQDLAARHGTWDWDDPDPFKIWIAHPVDGDIQIDTPVVVVVLVPDPPNRVVNNVSSCVVPVPRPHFLAQPVPRDGDSDDDVSHHPVVVVVVVVVVVVVVVVVVVVVVVVVD